Protein AF-A0A7V5T5G4-F1 (afdb_monomer_lite)

Structure (mmCIF, N/CA/C/O backbone):
data_AF-A0A7V5T5G4-F1
#
_entry.id   AF-A0A7V5T5G4-F1
#
loop_
_atom_site.group_PDB
_atom_site.id
_atom_site.type_symbol
_atom_site.label_atom_id
_atom_site.label_alt_id
_atom_site.label_comp_id
_atom_site.label_asym_id
_atom_site.label_entity_id
_atom_site.label_seq_id
_atom_site.pdbx_PDB_ins_code
_atom_site.Cartn_x
_atom_site.Cartn_y
_atom_site.Cartn_z
_atom_site.occupancy
_atom_site.B_iso_or_equiv
_atom_site.auth_seq_id
_atom_site.auth_comp_id
_atom_site.auth_asym_id
_atom_site.auth_atom_id
_atom_site.pdbx_PDB_model_num
ATOM 1 N N . MET A 1 1 ? 2.172 8.707 -33.966 1.00 42.59 1 MET A N 1
ATOM 2 C CA . MET A 1 1 ? 1.427 7.794 -33.068 1.00 42.59 1 MET A CA 1
ATOM 3 C C . MET A 1 1 ? 1.643 6.374 -33.568 1.00 42.59 1 MET A C 1
ATOM 5 O O . MET A 1 1 ? 1.070 6.015 -34.587 1.00 42.59 1 MET A O 1
ATOM 9 N N . LEU A 1 2 ? 2.514 5.589 -32.928 1.00 42.22 2 LEU A N 1
ATOM 10 C CA . LEU A 1 2 ? 2.689 4.173 -33.277 1.00 42.22 2 LEU A CA 1
ATOM 11 C C . LEU A 1 2 ? 1.489 3.383 -32.749 1.00 42.22 2 LEU A C 1
ATOM 13 O O . LEU A 1 2 ? 1.447 3.006 -31.582 1.00 42.22 2 LEU A O 1
ATOM 17 N N . ALA A 1 3 ? 0.500 3.205 -33.622 1.00 46.62 3 ALA A N 1
ATOM 18 C CA . ALA A 1 3 ? -0.746 2.491 -33.367 1.00 46.62 3 ALA A CA 1
ATOM 19 C C . ALA A 1 3 ? -0.661 0.976 -33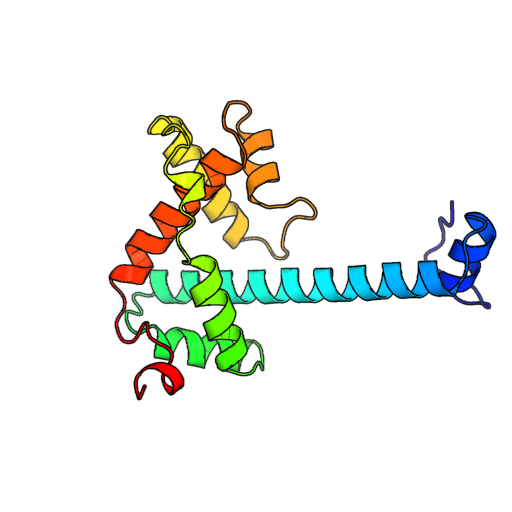.653 1.00 46.62 3 ALA A C 1
ATOM 21 O O . ALA A 1 3 ? -1.670 0.289 -33.546 1.00 46.62 3 ALA A O 1
ATOM 22 N N . SER A 1 4 ? 0.511 0.422 -33.991 1.00 52.31 4 SER A N 1
ATOM 23 C CA . SER A 1 4 ? 0.680 -1.027 -34.143 1.00 52.31 4 SER A CA 1
ATOM 24 C C . SER A 1 4 ? 1.477 -1.604 -32.972 1.00 52.31 4 SER A C 1
ATOM 26 O O . SER A 1 4 ? 2.539 -1.108 -32.596 1.00 52.31 4 SER A O 1
ATOM 28 N N . GLY A 1 5 ? 0.963 -2.681 -32.374 1.00 57.12 5 GLY A N 1
ATOM 29 C CA . GLY A 1 5 ? 1.654 -3.444 -31.327 1.00 57.12 5 GLY A CA 1
ATOM 30 C C . GLY A 1 5 ? 2.942 -4.130 -31.807 1.00 57.12 5 GLY A C 1
ATOM 31 O O . GLY A 1 5 ? 3.664 -4.716 -30.993 1.00 57.12 5 GLY A O 1
ATOM 32 N N . GLU A 1 6 ? 3.263 -4.035 -33.100 1.00 63.03 6 GLU A N 1
ATOM 33 C CA . GLU A 1 6 ? 4.483 -4.568 -33.691 1.00 63.03 6 GLU A CA 1
ATOM 34 C C . GLU A 1 6 ? 5.735 -3.905 -33.121 1.00 63.03 6 GLU A C 1
ATOM 36 O O . GLU A 1 6 ? 5.794 -2.720 -32.781 1.00 63.03 6 GLU A O 1
ATOM 41 N N . ARG A 1 7 ? 6.777 -4.716 -32.960 1.00 69.06 7 ARG A N 1
ATOM 42 C CA . ARG A 1 7 ? 8.072 -4.238 -32.495 1.00 69.06 7 ARG A CA 1
ATOM 43 C C . ARG A 1 7 ? 8.819 -3.656 -33.701 1.00 69.06 7 ARG A C 1
ATOM 45 O O . ARG A 1 7 ? 9.120 -4.420 -34.611 1.00 69.06 7 ARG A O 1
ATOM 52 N N . PRO A 1 8 ? 9.175 -2.355 -33.705 1.00 81.75 8 PRO A N 1
ATOM 53 C CA . PRO A 1 8 ? 9.931 -1.773 -34.807 1.00 81.75 8 PRO A CA 1
ATOM 54 C C . PRO A 1 8 ? 11.274 -2.495 -34.984 1.00 81.75 8 PRO A C 1
ATOM 56 O O . PRO A 1 8 ? 11.889 -2.838 -33.963 1.00 81.75 8 PRO A O 1
ATOM 59 N N . PRO A 1 9 ? 11.769 -2.666 -36.223 1.00 80.62 9 PRO A N 1
ATOM 60 C CA . PRO A 1 9 ? 13.007 -3.399 -36.511 1.00 80.62 9 PRO A CA 1
ATOM 61 C C . PRO A 1 9 ? 14.233 -2.788 -35.814 1.00 80.62 9 PRO A C 1
ATOM 63 O O . PRO A 1 9 ? 15.122 -3.493 -35.348 1.00 80.62 9 PRO A O 1
ATOM 66 N N . GLU A 1 10 ? 14.245 -1.468 -35.642 1.00 82.06 10 GLU A N 1
ATOM 67 C CA . GLU A 1 10 ? 15.292 -0.731 -34.923 1.00 82.06 10 GLU A CA 1
ATOM 68 C C . GLU A 1 10 ? 15.090 -0.678 -33.391 1.00 82.06 10 GLU A C 1
ATOM 70 O O . GLU A 1 10 ? 15.985 -0.267 -32.648 1.00 82.06 10 GLU A O 1
ATOM 75 N N . GLY A 1 11 ? 13.938 -1.141 -32.895 1.00 85.12 11 GLY A N 1
ATOM 76 C CA . GLY A 1 11 ? 13.566 -1.188 -31.482 1.00 85.12 11 GLY A CA 1
ATOM 77 C C . GLY A 1 11 ? 12.830 0.063 -30.981 1.00 85.12 11 GLY A C 1
ATOM 78 O O . GLY A 1 11 ? 13.227 1.196 -31.241 1.00 85.12 11 GLY A O 1
ATOM 79 N N . ARG A 1 12 ? 11.778 -0.145 -30.169 1.00 87.56 12 ARG A N 1
ATOM 80 C CA . ARG A 1 12 ? 10.854 0.906 -29.675 1.00 87.56 12 ARG A CA 1
ATOM 81 C C . ARG A 1 12 ? 11.559 2.141 -29.090 1.00 87.56 12 ARG A C 1
ATOM 83 O O . ARG A 1 12 ? 11.161 3.261 -29.370 1.00 87.56 12 ARG A O 1
ATOM 90 N N . ARG A 1 13 ? 12.639 1.957 -28.320 1.00 90.06 13 ARG A N 1
ATOM 91 C CA . ARG A 1 13 ? 13.391 3.071 -27.704 1.00 90.06 13 ARG A CA 1
ATOM 92 C C . ARG A 1 13 ? 14.127 3.941 -28.729 1.00 90.06 13 ARG A C 1
ATOM 94 O O . ARG A 1 13 ? 14.190 5.150 -28.537 1.00 90.06 13 ARG A O 1
ATOM 101 N N . LYS A 1 14 ? 14.669 3.346 -29.802 1.00 91.12 14 LYS A N 1
ATOM 102 C CA . LYS A 1 14 ? 15.326 4.105 -30.880 1.00 91.12 14 LYS A CA 1
ATOM 103 C C . LYS A 1 14 ? 14.306 4.925 -31.663 1.00 91.12 14 LYS A C 1
ATOM 105 O O . LYS A 1 14 ? 14.574 6.082 -31.966 1.00 91.12 14 LYS A O 1
ATOM 110 N N . VAL A 1 15 ? 13.121 4.357 -31.899 1.00 91.38 15 VAL A N 1
ATOM 111 C CA . VAL A 1 15 ? 12.023 5.078 -32.553 1.00 91.38 15 VAL A CA 1
ATOM 112 C C . VAL A 1 15 ? 11.557 6.265 -31.713 1.00 91.38 15 VAL A C 1
ATOM 114 O O . VAL A 1 15 ? 11.514 7.374 -32.229 1.00 91.38 15 VAL A O 1
ATOM 117 N N . ILE A 1 16 ? 11.319 6.071 -30.410 1.00 89.31 16 ILE A N 1
ATOM 118 C CA . ILE A 1 16 ? 10.939 7.160 -29.490 1.00 89.31 16 ILE A CA 1
ATOM 119 C C . ILE A 1 16 ? 11.998 8.273 -29.477 1.00 89.31 16 ILE A C 1
ATOM 121 O O . ILE A 1 16 ? 11.654 9.447 -29.566 1.00 89.31 16 ILE A O 1
ATOM 125 N N . ALA A 1 17 ? 13.286 7.918 -29.395 1.00 92.19 17 ALA A N 1
ATOM 126 C CA . ALA A 1 17 ? 14.379 8.891 -29.416 1.00 92.19 17 ALA A CA 1
ATOM 127 C C . ALA A 1 17 ? 14.388 9.723 -30.708 1.00 92.19 17 ALA A C 1
ATOM 129 O O . ALA A 1 17 ? 14.520 10.945 -30.653 1.00 92.19 17 ALA A O 1
ATOM 130 N N . ARG A 1 18 ? 14.184 9.074 -31.863 1.00 93.19 18 ARG A N 1
ATOM 131 C CA . ARG A 1 18 ? 14.093 9.746 -33.164 1.00 93.19 18 ARG A CA 1
ATOM 132 C C . ARG A 1 18 ? 12.864 10.651 -33.263 1.00 93.19 18 ARG A C 1
ATOM 134 O O . ARG A 1 18 ? 13.003 11.803 -33.660 1.00 93.19 18 ARG A O 1
ATOM 141 N N . GLU A 1 19 ? 11.683 10.146 -32.910 1.00 93.00 19 GLU A N 1
ATOM 142 C CA . GLU A 1 19 ? 10.417 10.886 -33.021 1.00 93.00 19 GLU A CA 1
ATOM 143 C C . GLU A 1 19 ? 10.378 12.110 -32.101 1.00 93.00 19 GLU A C 1
ATOM 145 O O . GLU A 1 19 ? 9.940 13.178 -32.519 1.00 93.00 19 GLU A O 1
ATOM 150 N N . LEU A 1 20 ? 10.888 11.979 -30.873 1.00 91.94 20 LEU A N 1
ATOM 151 C CA . LEU A 1 20 ? 10.924 13.071 -29.896 1.00 91.94 20 LEU A CA 1
ATOM 152 C C . LEU A 1 20 ? 12.171 13.959 -30.017 1.00 91.94 20 LEU A C 1
ATOM 154 O O . LEU A 1 20 ? 12.292 14.928 -29.274 1.00 91.94 20 LEU A O 1
ATOM 158 N N . ARG A 1 21 ? 13.102 13.636 -30.928 1.00 93.81 21 ARG A N 1
ATOM 159 C CA . ARG A 1 21 ? 14.413 14.301 -31.069 1.00 93.81 21 ARG A CA 1
ATOM 160 C C . ARG A 1 21 ? 15.187 14.375 -29.744 1.00 93.81 21 ARG A C 1
ATOM 162 O O . ARG A 1 21 ? 15.831 15.375 -29.439 1.00 93.81 21 ARG A O 1
ATOM 169 N N . LEU A 1 22 ? 15.122 13.302 -28.956 1.00 93.50 22 LEU A N 1
ATOM 170 C CA . LEU A 1 22 ? 15.797 13.182 -27.663 1.00 93.50 22 LEU A CA 1
ATOM 171 C C . LEU A 1 22 ? 17.006 12.241 -27.762 1.00 93.50 22 LEU A C 1
ATOM 173 O O . LEU A 1 22 ? 16.973 11.278 -28.534 1.00 93.50 22 LEU A O 1
ATOM 177 N N . PRO A 1 23 ? 18.056 12.436 -26.942 1.00 95.19 23 PRO A N 1
ATOM 178 C CA . PRO A 1 23 ? 19.153 11.480 -26.857 1.00 95.19 23 PRO A CA 1
ATOM 179 C C . PRO A 1 23 ? 18.656 10.081 -26.471 1.00 95.19 23 PRO A C 1
ATOM 181 O O . PRO A 1 23 ? 17.900 9.914 -25.512 1.00 95.19 23 PRO A O 1
ATOM 184 N N . TYR A 1 24 ? 19.134 9.044 -27.166 1.00 92.81 24 TYR A N 1
ATOM 185 C CA . TYR A 1 24 ? 18.754 7.655 -26.872 1.00 92.81 24 TYR A CA 1
ATOM 186 C C . TYR A 1 24 ? 19.035 7.256 -25.415 1.00 92.81 24 TYR A C 1
ATOM 188 O O . TYR A 1 24 ? 18.247 6.524 -24.817 1.00 92.81 24 TYR A O 1
ATOM 196 N N . ALA A 1 25 ? 20.138 7.744 -24.836 1.00 91.69 25 ALA A N 1
ATOM 197 C CA . ALA A 1 25 ? 20.491 7.489 -23.441 1.00 91.69 25 ALA A CA 1
ATOM 198 C C . ALA A 1 25 ? 19.385 7.959 -22.481 1.00 91.69 25 ALA A C 1
ATOM 200 O O . ALA A 1 25 ? 18.945 7.173 -21.644 1.00 91.69 25 ALA A O 1
ATOM 201 N N . LEU A 1 26 ? 18.862 9.173 -22.694 1.00 91.81 26 LEU A N 1
ATOM 202 C CA . LEU A 1 26 ? 17.775 9.759 -21.908 1.00 91.81 26 LEU A CA 1
ATOM 203 C C . LEU A 1 26 ? 16.496 8.914 -22.008 1.00 91.81 26 LEU A C 1
ATOM 205 O O . LEU A 1 26 ? 15.888 8.568 -20.998 1.00 91.81 26 LEU A O 1
ATOM 209 N N . VAL A 1 27 ? 16.116 8.512 -23.225 1.00 90.75 27 VAL A N 1
ATOM 210 C CA . VAL A 1 27 ? 14.939 7.654 -23.447 1.00 90.75 27 VAL A CA 1
ATOM 211 C C . VAL A 1 27 ? 15.123 6.281 -22.797 1.00 90.75 27 VAL A C 1
ATOM 213 O O . VAL A 1 27 ? 14.206 5.746 -22.176 1.00 90.75 27 VAL A O 1
ATOM 216 N N . SER A 1 28 ? 16.311 5.690 -22.922 1.00 90.56 28 SER A N 1
ATOM 217 C CA . SER A 1 28 ? 16.628 4.388 -22.334 1.00 90.56 28 SER A CA 1
ATOM 218 C C . SER A 1 28 ? 16.551 4.422 -20.811 1.00 90.56 28 SER A C 1
ATOM 220 O O . SER A 1 28 ? 15.958 3.524 -20.213 1.00 90.56 28 SER A O 1
ATOM 222 N N . GLU A 1 29 ? 17.105 5.460 -20.190 1.00 90.50 29 GLU A N 1
ATOM 223 C CA . GLU A 1 29 ? 17.052 5.670 -18.747 1.00 90.50 29 GLU A CA 1
ATOM 224 C C . GLU A 1 29 ? 15.620 5.909 -18.259 1.00 90.50 29 GLU A C 1
ATOM 226 O O . GLU A 1 29 ? 15.165 5.211 -17.353 1.00 90.50 29 GLU A O 1
ATOM 231 N N . ALA A 1 30 ? 14.869 6.802 -18.911 1.00 87.88 30 ALA A N 1
ATOM 232 C CA . ALA A 1 30 ? 13.476 7.075 -18.565 1.00 87.88 30 ALA A CA 1
ATOM 233 C C . ALA A 1 30 ? 12.615 5.801 -18.612 1.00 87.88 30 ALA A C 1
ATOM 235 O O . ALA A 1 30 ? 11.886 5.501 -17.665 1.00 87.88 30 ALA A O 1
ATOM 236 N N . VAL A 1 31 ? 12.755 4.994 -19.672 1.00 86.00 31 VAL A N 1
ATOM 237 C CA . VAL A 1 31 ? 12.022 3.727 -19.812 1.00 86.00 31 VAL A CA 1
ATOM 238 C C . VAL A 1 31 ? 12.456 2.702 -18.761 1.00 86.00 31 VAL A C 1
ATOM 240 O O . VAL A 1 31 ? 11.605 2.019 -18.195 1.00 86.00 31 VAL A O 1
ATOM 243 N N . LYS A 1 32 ? 13.760 2.571 -18.477 1.00 84.94 32 LYS A N 1
ATOM 244 C CA . LYS A 1 32 ? 14.253 1.668 -17.420 1.00 84.94 32 LYS A CA 1
ATOM 245 C C . LYS A 1 32 ? 13.692 2.060 -16.053 1.00 84.94 32 LYS A C 1
ATOM 247 O O . LYS A 1 32 ? 13.189 1.195 -15.341 1.00 84.94 32 LYS A O 1
ATOM 252 N N . ASN A 1 33 ? 13.731 3.348 -15.722 1.00 85.00 33 ASN A N 1
ATOM 253 C CA . ASN A 1 33 ? 13.230 3.876 -14.458 1.00 85.00 33 ASN A CA 1
ATOM 254 C C . ASN A 1 33 ? 11.719 3.676 -14.321 1.00 85.00 33 ASN A C 1
ATOM 256 O O . ASN A 1 33 ? 11.256 3.262 -13.260 1.00 85.00 33 ASN A O 1
ATOM 260 N N . TYR A 1 34 ? 10.961 3.901 -15.396 1.00 83.88 34 TYR A N 1
ATOM 261 C CA . TYR A 1 34 ? 9.527 3.625 -15.426 1.00 83.88 34 TYR A CA 1
ATOM 262 C C . TYR A 1 34 ? 9.234 2.144 -15.162 1.00 83.88 34 TYR A C 1
ATOM 264 O O . TYR A 1 34 ? 8.556 1.824 -14.193 1.00 83.88 34 TYR A O 1
ATOM 272 N N . LEU A 1 35 ? 9.821 1.228 -15.942 1.00 83.19 35 LEU A N 1
ATOM 273 C CA . LEU A 1 35 ? 9.594 -0.215 -15.780 1.00 83.19 35 LEU A CA 1
ATOM 274 C C . LEU A 1 35 ? 10.010 -0.725 -14.394 1.00 83.19 35 LEU A C 1
ATOM 276 O O . LEU A 1 35 ? 9.349 -1.591 -13.821 1.00 83.19 35 LEU A O 1
ATOM 280 N N . HIS A 1 36 ? 11.096 -0.183 -13.839 1.00 85.44 36 HIS A N 1
ATOM 281 C CA . HIS A 1 36 ? 11.521 -0.505 -12.483 1.00 85.44 36 HIS A CA 1
ATOM 282 C C . HIS A 1 36 ? 10.485 -0.056 -11.442 1.00 85.44 36 HIS A C 1
ATOM 284 O O . HIS A 1 36 ? 10.109 -0.847 -10.576 1.00 85.44 36 HIS A O 1
ATOM 290 N N . ARG A 1 37 ? 9.984 1.183 -11.549 1.00 85.88 37 ARG A N 1
ATOM 291 C CA . ARG A 1 37 ? 8.935 1.712 -10.665 1.00 85.88 37 ARG A CA 1
ATOM 292 C C . ARG A 1 37 ? 7.639 0.922 -10.797 1.00 85.88 37 ARG A C 1
ATOM 294 O O . ARG A 1 37 ? 7.077 0.554 -9.774 1.00 85.88 37 ARG A O 1
ATOM 301 N N . GLU A 1 38 ? 7.212 0.596 -12.015 1.00 86.31 38 GLU A N 1
ATOM 302 C CA . GLU A 1 38 ? 6.037 -0.248 -12.266 1.00 86.31 38 GLU A CA 1
ATOM 303 C C . GLU A 1 38 ? 6.147 -1.597 -11.562 1.00 86.31 38 GLU A C 1
ATOM 305 O O . GLU A 1 38 ? 5.239 -2.001 -10.833 1.00 86.31 38 GLU A O 1
ATOM 310 N N . ARG A 1 39 ? 7.300 -2.264 -11.705 1.00 88.12 39 ARG A N 1
ATOM 311 C CA . ARG A 1 39 ? 7.553 -3.537 -11.029 1.00 88.12 39 ARG A CA 1
ATOM 312 C C . ARG A 1 39 ? 7.447 -3.390 -9.513 1.00 88.12 39 ARG A C 1
ATOM 314 O O . ARG A 1 39 ? 6.778 -4.195 -8.878 1.00 88.12 39 ARG A O 1
ATOM 321 N N . LEU A 1 40 ? 8.073 -2.360 -8.938 1.00 90.12 40 LEU A N 1
ATOM 322 C CA . LEU A 1 40 ? 8.010 -2.107 -7.497 1.00 90.12 40 LEU A CA 1
ATOM 323 C C . LEU A 1 40 ? 6.587 -1.805 -7.020 1.00 90.12 40 LEU A C 1
ATOM 325 O O . LEU A 1 40 ? 6.192 -2.331 -5.984 1.00 90.12 40 LEU A O 1
ATOM 329 N N . ARG A 1 41 ? 5.808 -1.007 -7.764 1.00 91.44 41 ARG A N 1
ATOM 330 C CA . ARG A 1 41 ? 4.401 -0.726 -7.435 1.00 91.44 41 ARG A CA 1
ATOM 331 C C . ARG A 1 41 ? 3.583 -2.008 -7.395 1.00 91.44 41 ARG A C 1
ATOM 333 O O . ARG A 1 41 ? 2.861 -2.224 -6.428 1.00 91.44 41 ARG A O 1
ATOM 340 N N . ARG A 1 42 ? 3.734 -2.870 -8.405 1.00 93.62 42 ARG A N 1
ATOM 341 C CA . ARG A 1 42 ? 3.027 -4.152 -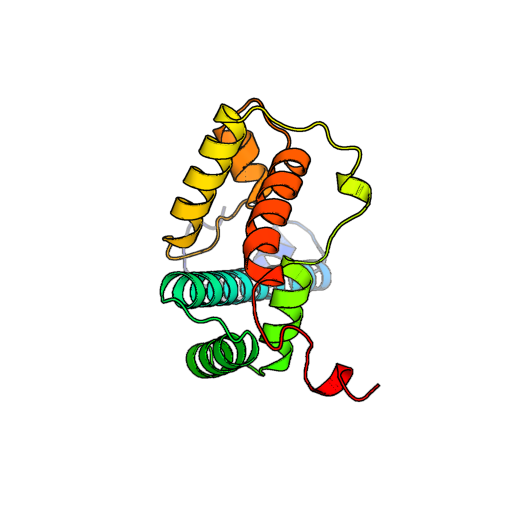8.458 1.00 93.62 42 ARG A CA 1
ATOM 342 C C . ARG A 1 42 ? 3.426 -5.061 -7.304 1.00 93.62 42 ARG A C 1
ATOM 344 O O . ARG A 1 42 ? 2.560 -5.566 -6.610 1.00 93.62 42 ARG A O 1
ATOM 351 N N . THR A 1 43 ? 4.723 -5.213 -7.048 1.00 95.12 43 THR A N 1
ATOM 352 C CA . THR A 1 43 ? 5.206 -6.006 -5.912 1.00 95.12 43 THR A CA 1
ATOM 353 C C . THR A 1 43 ? 4.659 -5.484 -4.583 1.00 95.12 43 THR A C 1
ATOM 355 O O . THR A 1 43 ? 4.174 -6.267 -3.779 1.00 95.12 43 THR A O 1
ATOM 358 N N . ASN A 1 44 ? 4.694 -4.171 -4.354 1.00 96.12 44 ASN A N 1
ATOM 359 C CA . ASN A 1 44 ? 4.175 -3.561 -3.130 1.00 96.12 44 ASN A CA 1
ATOM 360 C C . ASN A 1 44 ? 2.672 -3.784 -2.950 1.00 96.12 44 ASN A C 1
ATOM 362 O O . ASN A 1 44 ? 2.224 -4.035 -1.834 1.00 96.12 44 ASN A O 1
ATOM 366 N N . PHE A 1 45 ? 1.916 -3.708 -4.044 1.00 96.88 45 PHE A N 1
ATOM 367 C CA . PHE A 1 45 ? 0.487 -3.985 -4.044 1.00 96.88 45 PHE A CA 1
ATOM 368 C C . PHE A 1 45 ? 0.187 -5.428 -3.633 1.00 96.88 45 PHE A C 1
ATOM 370 O O . PHE A 1 45 ? -0.632 -5.645 -2.746 1.00 96.88 45 PHE A O 1
ATOM 377 N N . GLU A 1 46 ? 0.895 -6.407 -4.201 1.00 97.56 46 GLU A N 1
ATOM 378 C CA . GLU A 1 46 ? 0.696 -7.811 -3.823 1.00 97.56 46 GLU A CA 1
ATOM 379 C C . GLU A 1 46 ? 1.081 -8.078 -2.361 1.00 97.56 46 GLU A C 1
ATOM 381 O O . GLU A 1 46 ? 0.361 -8.782 -1.657 1.00 97.56 46 GLU A O 1
ATOM 386 N N . ILE A 1 47 ? 2.164 -7.467 -1.862 1.00 97.88 47 ILE A N 1
ATOM 387 C CA . ILE A 1 47 ? 2.530 -7.577 -0.440 1.00 97.88 47 ILE A CA 1
ATOM 388 C C . ILE A 1 47 ? 1.410 -7.023 0.450 1.00 97.88 47 ILE A C 1
ATOM 390 O O . ILE A 1 47 ? 1.041 -7.653 1.437 1.00 97.88 47 ILE A O 1
ATOM 394 N N . GLU A 1 48 ? 0.866 -5.853 0.106 1.00 97.38 48 GLU A N 1
ATOM 395 C CA . GLU A 1 48 ? -0.218 -5.213 0.858 1.00 97.38 48 GLU A CA 1
ATOM 396 C C . GLU A 1 48 ? -1.493 -6.075 0.855 1.00 97.38 48 GLU A C 1
ATOM 398 O O . GLU A 1 48 ? -2.146 -6.206 1.889 1.00 97.38 48 GLU A O 1
ATOM 403 N N . LYS A 1 49 ? -1.816 -6.730 -0.268 1.00 97.62 49 LYS A N 1
ATOM 404 C CA . LYS A 1 49 ? -2.947 -7.666 -0.358 1.00 97.62 49 LYS A CA 1
ATOM 405 C C . LYS A 1 49 ? -2.766 -8.893 0.524 1.00 97.62 49 LYS A C 1
ATOM 407 O O . LYS A 1 49 ? -3.698 -9.257 1.235 1.00 97.62 49 LYS A O 1
ATOM 412 N N . ILE A 1 50 ? -1.588 -9.518 0.490 1.00 97.75 50 ILE A N 1
ATOM 413 C CA . ILE A 1 50 ? -1.297 -10.677 1.342 1.00 97.75 50 ILE A CA 1
ATOM 414 C C . ILE A 1 50 ? -1.373 -10.263 2.809 1.00 97.75 50 ILE A C 1
ATOM 416 O O . ILE A 1 50 ? -2.066 -10.920 3.575 1.00 97.75 50 ILE A O 1
ATOM 420 N N . TYR A 1 51 ? -0.756 -9.136 3.180 1.00 97.69 51 TYR A N 1
ATOM 421 C CA . TYR A 1 51 ? -0.848 -8.589 4.533 1.00 97.69 51 TYR A CA 1
ATOM 422 C C . TYR A 1 51 ? -2.302 -8.503 5.007 1.00 97.69 51 TYR A C 1
ATOM 424 O O . TYR A 1 51 ? -2.652 -9.114 6.012 1.00 97.69 51 TYR A O 1
ATOM 432 N N . TRP A 1 52 ? -3.177 -7.839 4.248 1.00 97.25 52 TRP A N 1
ATOM 433 C CA . TRP A 1 52 ? -4.581 -7.715 4.639 1.00 97.25 52 TRP A CA 1
ATOM 434 C C . TRP A 1 52 ? -5.334 -9.040 4.655 1.00 97.25 52 TRP A C 1
ATOM 436 O O . TRP A 1 52 ? -6.156 -9.253 5.541 1.00 97.25 52 TRP A O 1
ATOM 446 N N . ARG A 1 53 ? -5.050 -9.944 3.715 1.00 96.81 53 ARG A N 1
ATOM 447 C CA . ARG A 1 53 ? -5.653 -11.280 3.697 1.00 96.81 53 ARG A CA 1
ATOM 448 C C . ARG A 1 53 ? -5.321 -12.057 4.970 1.00 96.81 53 ARG A C 1
ATOM 450 O O . ARG A 1 53 ? -6.218 -12.652 5.554 1.00 96.81 53 ARG A O 1
ATOM 457 N N . GLU A 1 54 ? -4.066 -12.026 5.415 1.00 97.50 54 GLU A N 1
ATOM 458 C CA . GLU A 1 54 ? -3.646 -12.715 6.638 1.00 97.50 54 GLU A CA 1
ATOM 459 C C . GLU A 1 54 ? -4.236 -12.060 7.898 1.00 97.50 54 GLU A C 1
ATOM 461 O O . GLU A 1 54 ? -4.726 -12.768 8.777 1.00 97.50 54 GLU A O 1
ATOM 466 N N . ILE A 1 55 ? -4.269 -10.723 7.963 1.00 96.31 55 ILE A N 1
ATOM 467 C CA . ILE A 1 55 ? -4.891 -9.983 9.076 1.00 96.31 55 ILE A CA 1
ATOM 468 C C . ILE A 1 55 ? -6.375 -10.335 9.207 1.00 96.31 55 ILE A C 1
ATOM 470 O O . ILE A 1 55 ? -6.850 -10.646 10.297 1.00 96.31 55 ILE A O 1
ATOM 474 N N . LEU A 1 56 ? -7.110 -10.339 8.093 1.00 94.88 56 LEU A N 1
ATOM 475 C CA . LEU A 1 56 ? -8.531 -10.696 8.074 1.00 94.88 56 LEU A CA 1
ATOM 476 C C . LEU A 1 56 ? -8.773 -12.182 8.376 1.00 94.88 56 LEU A C 1
ATOM 478 O O . LEU A 1 56 ? -9.847 -12.536 8.854 1.00 94.88 56 LEU A O 1
ATOM 482 N N . ALA A 1 57 ? -7.779 -13.041 8.140 1.00 96.19 57 ALA A N 1
ATOM 483 C CA . ALA A 1 57 ? -7.798 -14.443 8.548 1.00 96.19 5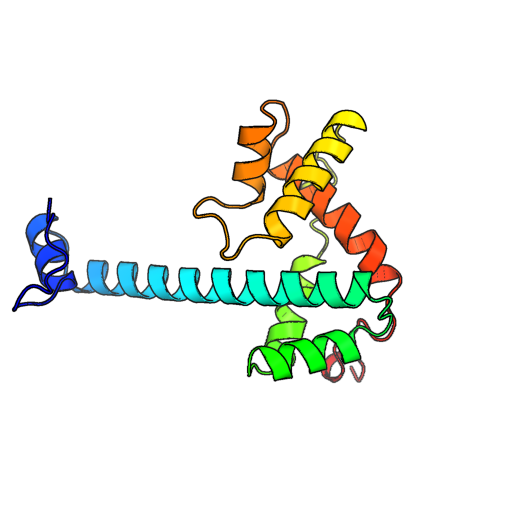7 ALA A CA 1
ATOM 484 C C . ALA A 1 57 ? -7.452 -14.651 10.038 1.00 96.19 57 ALA A C 1
ATOM 486 O O . ALA A 1 57 ? -7.400 -15.792 10.496 1.00 96.19 57 ALA A O 1
ATOM 487 N N . GLY A 1 58 ? -7.219 -13.574 10.797 1.00 96.00 58 GLY A N 1
ATOM 488 C CA . GLY A 1 58 ? -6.921 -13.626 12.228 1.00 96.00 58 GLY A CA 1
ATOM 489 C C . GLY A 1 58 ? -5.462 -13.935 12.557 1.00 96.00 58 GLY A C 1
ATOM 490 O O . GLY A 1 58 ? -5.167 -14.300 13.693 1.00 96.00 58 GLY A O 1
ATOM 491 N N . GLN A 1 59 ? -4.545 -13.813 11.592 1.00 96.81 59 GLN A N 1
ATOM 492 C CA . GLN A 1 59 ? -3.118 -13.916 11.882 1.00 96.81 59 GLN A CA 1
ATOM 493 C C . GLN A 1 59 ? -2.671 -12.722 12.734 1.00 96.81 59 GLN A C 1
ATOM 495 O O . GLN A 1 59 ? -2.846 -11.573 12.330 1.00 96.81 59 GLN A O 1
ATOM 500 N N . ASP A 1 60 ? -2.056 -13.002 13.883 1.00 96.50 60 ASP A N 1
ATOM 501 C CA . ASP A 1 60 ? -1.599 -11.994 14.841 1.00 96.50 60 ASP A CA 1
ATOM 502 C C . ASP A 1 60 ? -0.066 -11.879 14.926 1.00 96.50 60 ASP A C 1
ATOM 504 O O . ASP A 1 60 ? 0.439 -10.969 15.581 1.00 96.50 60 ASP A O 1
ATOM 508 N N . ASP A 1 61 ? 0.690 -12.749 14.247 1.00 96.75 61 ASP A N 1
ATOM 509 C CA . ASP A 1 61 ? 2.152 -12.706 14.181 1.00 96.75 61 ASP A CA 1
ATOM 510 C C . ASP A 1 61 ? 2.644 -12.095 12.858 1.00 96.75 61 ASP A C 1
ATOM 512 O O . ASP A 1 61 ? 2.532 -12.692 11.780 1.00 96.75 61 ASP A O 1
ATOM 516 N N . ALA A 1 62 ? 3.259 -10.910 12.936 1.00 95.88 62 ALA A N 1
ATOM 517 C CA . ALA A 1 62 ? 3.802 -10.212 11.775 1.00 95.88 62 ALA A CA 1
ATOM 518 C C . ALA A 1 62 ? 4.900 -11.015 11.056 1.00 95.88 62 ALA A C 1
ATOM 520 O O . ALA A 1 62 ? 4.998 -10.956 9.827 1.00 95.88 62 ALA A O 1
ATOM 521 N N . ARG A 1 63 ? 5.696 -11.811 11.781 1.00 96.25 63 ARG A N 1
ATOM 522 C CA . ARG A 1 63 ? 6.723 -12.666 11.176 1.00 96.25 63 ARG A CA 1
ATOM 523 C C . ARG A 1 63 ? 6.093 -13.759 10.320 1.00 96.25 63 ARG A C 1
ATOM 525 O O . ARG A 1 63 ? 6.564 -13.994 9.208 1.00 96.25 63 ARG A O 1
ATOM 532 N N . ALA A 1 64 ? 5.012 -14.378 10.791 1.00 97.00 64 ALA A N 1
ATOM 533 C CA . ALA A 1 64 ? 4.297 -15.394 10.022 1.00 97.00 64 ALA A CA 1
ATOM 534 C C . ALA A 1 64 ? 3.699 -14.808 8.732 1.00 97.00 64 ALA A C 1
ATOM 536 O O . ALA A 1 64 ? 3.789 -15.432 7.674 1.00 97.00 64 ALA A O 1
ATOM 537 N N . ILE A 1 65 ? 3.148 -13.588 8.792 1.00 97.69 65 ILE A N 1
ATOM 538 C CA . ILE A 1 65 ? 2.658 -12.871 7.602 1.00 97.69 65 ILE A CA 1
ATOM 539 C C . ILE A 1 65 ? 3.796 -12.653 6.599 1.00 97.69 65 ILE A C 1
ATOM 541 O O . ILE A 1 65 ? 3.642 -12.928 5.408 1.00 97.69 65 ILE A O 1
ATOM 545 N N . VAL A 1 66 ? 4.953 -12.186 7.077 1.00 97.44 66 VAL A N 1
ATOM 546 C CA . VAL A 1 66 ? 6.134 -11.940 6.240 1.00 97.44 66 VAL A CA 1
ATOM 547 C C . VAL A 1 66 ? 6.610 -13.222 5.568 1.00 97.44 66 VAL A C 1
ATOM 549 O O . VAL A 1 66 ? 6.854 -13.214 4.363 1.00 97.44 66 VAL A O 1
ATOM 552 N N . GLU A 1 67 ? 6.753 -14.313 6.321 1.00 97.00 67 GLU A N 1
ATOM 553 C CA . GLU A 1 67 ? 7.235 -15.596 5.800 1.00 97.00 67 GLU A CA 1
ATOM 554 C C . GLU A 1 67 ? 6.282 -16.155 4.731 1.00 97.00 67 GLU A C 1
ATOM 556 O O . GLU A 1 67 ? 6.736 -16.587 3.668 1.00 97.00 67 GLU A O 1
ATOM 561 N N . ARG A 1 68 ? 4.961 -16.053 4.946 1.00 97.06 68 ARG A N 1
ATOM 562 C CA . ARG A 1 68 ? 3.947 -16.432 3.945 1.00 97.06 68 ARG A CA 1
ATOM 563 C C . ARG A 1 68 ? 4.041 -15.580 2.682 1.00 97.06 68 ARG A C 1
ATOM 565 O O . ARG A 1 68 ? 4.110 -16.126 1.582 1.00 97.06 68 ARG A O 1
ATOM 572 N N . ALA A 1 69 ? 4.103 -14.256 2.825 1.00 97.62 69 ALA A N 1
ATOM 573 C CA . ALA A 1 69 ? 4.213 -13.344 1.688 1.00 97.62 69 ALA A CA 1
ATOM 574 C C . ALA A 1 69 ? 5.515 -13.550 0.897 1.00 97.62 69 ALA A C 1
ATOM 576 O O . ALA A 1 69 ? 5.509 -13.519 -0.334 1.00 97.62 69 ALA A O 1
ATOM 577 N N . ALA A 1 70 ? 6.629 -13.792 1.590 1.00 97.69 70 ALA A N 1
ATOM 578 C CA . ALA A 1 70 ? 7.917 -14.097 0.978 1.00 97.69 70 ALA A CA 1
ATOM 579 C C . ALA A 1 70 ? 7.857 -15.392 0.155 1.00 97.69 70 ALA A C 1
ATOM 581 O O . ALA A 1 70 ? 8.313 -15.410 -0.990 1.00 97.69 70 ALA A O 1
ATOM 582 N N . ALA A 1 71 ? 7.249 -16.450 0.702 1.00 97.75 71 ALA A N 1
ATOM 583 C CA . ALA A 1 71 ? 7.081 -17.726 0.013 1.00 97.75 71 ALA A CA 1
ATOM 584 C C . ALA A 1 71 ? 6.168 -17.608 -1.221 1.00 97.75 71 ALA A C 1
ATOM 586 O O . ALA A 1 71 ? 6.537 -18.067 -2.304 1.00 97.75 71 ALA A O 1
ATOM 587 N N . GLU A 1 72 ? 5.013 -16.950 -1.086 1.00 97.75 72 GLU A N 1
ATOM 588 C CA . GLU A 1 72 ? 4.032 -16.783 -2.168 1.00 97.75 72 GLU A CA 1
ATOM 589 C C . GLU A 1 72 ? 4.591 -15.953 -3.328 1.00 97.75 72 GLU A C 1
ATOM 591 O O . GLU A 1 72 ? 4.478 -16.340 -4.492 1.00 97.75 72 GLU A O 1
ATOM 596 N N . LEU A 1 73 ? 5.263 -14.841 -3.018 1.00 96.62 73 LEU A N 1
ATOM 597 C CA . LEU A 1 73 ? 5.818 -13.939 -4.028 1.00 96.62 73 LEU A CA 1
ATOM 598 C C . LEU A 1 73 ? 7.220 -14.342 -4.499 1.00 96.62 73 LEU A C 1
ATOM 600 O O . LEU A 1 73 ? 7.752 -13.716 -5.419 1.00 96.62 73 LEU A O 1
ATOM 604 N N . ARG A 1 74 ? 7.820 -15.373 -3.887 1.00 97.06 74 ARG A N 1
ATOM 605 C CA . ARG A 1 74 ? 9.214 -15.800 -4.105 1.00 97.06 74 ARG A CA 1
ATOM 606 C C . ARG A 1 74 ? 10.197 -14.635 -3.938 1.00 97.06 74 ARG A C 1
ATOM 608 O O . ARG A 1 74 ? 11.051 -14.390 -4.791 1.00 97.06 74 ARG A O 1
ATOM 615 N N . LEU A 1 75 ? 10.038 -13.891 -2.846 1.00 95.69 75 LEU A N 1
ATOM 616 C CA . LEU A 1 75 ? 10.849 -12.727 -2.490 1.00 95.69 75 LEU A CA 1
ATOM 617 C C . LEU A 1 75 ? 11.649 -12.985 -1.216 1.00 95.69 75 LEU A C 1
ATOM 619 O O . LEU A 1 75 ? 11.288 -13.817 -0.391 1.00 95.69 75 LEU A O 1
ATOM 623 N N . ASP A 1 76 ? 12.715 -12.212 -1.035 1.00 95.12 76 ASP A N 1
ATOM 624 C CA . ASP A 1 76 ? 13.433 -12.160 0.235 1.00 95.12 76 ASP A CA 1
ATOM 625 C C . ASP A 1 76 ? 12.521 -11.603 1.356 1.00 95.12 76 ASP A C 1
ATOM 627 O O . ASP A 1 76 ? 11.888 -10.559 1.151 1.00 95.12 76 ASP A O 1
ATOM 631 N N . PRO A 1 77 ? 12.465 -12.223 2.552 1.00 95.50 77 PRO A N 1
ATOM 632 C CA . PRO A 1 77 ? 11.679 -11.714 3.679 1.00 95.50 77 PRO A CA 1
ATOM 633 C C . PRO A 1 77 ? 12.014 -10.269 4.067 1.00 95.50 77 PRO A C 1
ATOM 635 O O . PRO A 1 77 ? 11.128 -9.511 4.459 1.00 95.50 77 PRO A O 1
ATOM 638 N N . GLY A 1 78 ? 13.271 -9.844 3.913 1.00 94.12 78 GLY A N 1
ATOM 639 C CA . GLY A 1 78 ? 13.694 -8.465 4.146 1.00 94.12 78 GLY A CA 1
ATOM 640 C C . GLY A 1 78 ? 13.011 -7.462 3.214 1.00 94.12 78 GLY A C 1
ATOM 641 O O . GLY A 1 78 ? 12.704 -6.346 3.635 1.00 94.12 78 GLY A O 1
ATOM 642 N N . ARG A 1 79 ? 12.688 -7.853 1.971 1.00 94.50 79 ARG A N 1
ATOM 643 C CA . ARG A 1 79 ? 11.910 -7.013 1.042 1.00 94.50 79 ARG A CA 1
ATOM 644 C C . ARG A 1 79 ? 10.484 -6.785 1.540 1.00 94.50 79 ARG A C 1
ATOM 646 O O . ARG A 1 79 ? 9.972 -5.672 1.405 1.00 94.50 79 ARG A O 1
ATOM 653 N N . ILE A 1 80 ? 9.863 -7.829 2.083 1.00 97.19 80 ILE A N 1
ATOM 654 C CA . ILE A 1 80 ? 8.512 -7.772 2.644 1.00 97.19 80 ILE A CA 1
ATOM 655 C C . ILE A 1 80 ? 8.515 -6.886 3.890 1.00 97.19 80 ILE A C 1
ATOM 657 O O . ILE A 1 80 ? 7.753 -5.923 3.953 1.00 97.19 80 ILE A O 1
ATOM 661 N N . TRP A 1 81 ? 9.443 -7.147 4.817 1.00 95.75 81 TRP A N 1
ATOM 662 C CA . TRP A 1 81 ? 9.655 -6.346 6.022 1.00 95.75 81 TRP A CA 1
ATOM 663 C C . TRP A 1 81 ? 9.819 -4.865 5.711 1.00 95.75 81 TRP A C 1
ATOM 665 O O . TRP A 1 81 ? 9.084 -4.046 6.251 1.00 95.75 81 TRP A O 1
ATOM 675 N N . TRP A 1 82 ? 10.728 -4.522 4.795 1.00 94.50 82 TRP A N 1
ATOM 676 C CA . TRP A 1 82 ? 10.951 -3.134 4.397 1.00 94.50 82 TRP A CA 1
ATOM 677 C C . TRP A 1 82 ? 9.657 -2.456 3.944 1.00 94.50 82 TRP A C 1
ATOM 679 O O . TRP A 1 82 ? 9.419 -1.296 4.274 1.00 94.50 82 TRP A O 1
ATOM 689 N N . TRP A 1 83 ? 8.818 -3.158 3.176 1.00 96.31 83 TRP A N 1
ATOM 690 C CA . TRP A 1 83 ? 7.580 -2.563 2.690 1.00 96.31 83 TRP A CA 1
ATOM 691 C C . TRP A 1 83 ? 6.545 -2.417 3.798 1.00 96.31 83 TRP A C 1
ATOM 693 O O . TRP A 1 83 ? 5.938 -1.356 3.885 1.00 96.31 83 TRP A O 1
ATOM 703 N N . LEU A 1 84 ? 6.377 -3.419 4.664 1.00 96.25 84 LEU A N 1
ATOM 704 C CA . LEU A 1 84 ? 5.456 -3.325 5.797 1.00 96.25 84 LEU A CA 1
ATOM 705 C C . LEU A 1 84 ? 5.884 -2.230 6.778 1.00 96.25 84 LEU A C 1
ATOM 707 O O . LEU A 1 84 ? 5.044 -1.440 7.191 1.00 96.25 84 LEU A O 1
ATOM 711 N N . GLU A 1 85 ? 7.176 -2.089 7.075 1.00 93.88 85 GLU A N 1
ATOM 712 C CA . GLU A 1 85 ? 7.680 -0.960 7.866 1.00 93.88 85 GLU A CA 1
ATOM 713 C C . GLU A 1 85 ? 7.343 0.375 7.189 1.00 93.88 85 GLU A C 1
ATOM 715 O O . GLU A 1 85 ? 6.809 1.278 7.827 1.00 93.88 85 GLU A O 1
ATOM 720 N N . LYS A 1 86 ? 7.584 0.499 5.876 1.00 93.00 86 LYS A N 1
ATOM 721 C CA . LYS A 1 86 ? 7.271 1.724 5.121 1.00 93.00 86 LYS A CA 1
ATOM 722 C C . LYS A 1 86 ? 5.780 2.024 5.022 1.00 93.00 86 LYS A C 1
ATOM 724 O O . LYS A 1 86 ? 5.406 3.195 4.971 1.00 93.00 86 LYS A O 1
ATOM 729 N N . LEU A 1 87 ? 4.942 0.995 4.984 1.00 94.38 87 LEU A N 1
ATOM 730 C CA . LEU A 1 87 ? 3.489 1.107 4.939 1.00 94.38 87 LEU A CA 1
ATOM 731 C C . LEU A 1 87 ? 2.920 1.673 6.251 1.00 94.38 87 LEU A C 1
ATOM 733 O O . LEU A 1 87 ? 1.898 2.358 6.219 1.00 94.38 87 LEU A O 1
ATOM 737 N N . HIS A 1 88 ? 3.607 1.416 7.370 1.00 95.06 88 HIS A N 1
ATOM 738 C CA . HIS A 1 88 ? 3.210 1.805 8.726 1.00 95.06 88 HIS A CA 1
ATOM 739 C C . HIS A 1 88 ? 4.089 2.916 9.334 1.00 95.06 88 HIS A C 1
ATOM 741 O O . HIS A 1 88 ? 3.913 3.287 10.491 1.00 95.06 88 HIS A O 1
ATOM 747 N N . GLU A 1 89 ? 5.030 3.484 8.579 1.00 92.94 89 GLU A N 1
ATOM 748 C CA . GLU A 1 89 ? 5.917 4.548 9.058 1.00 92.94 89 GLU A CA 1
ATOM 749 C C . GLU A 1 89 ? 5.142 5.867 9.221 1.00 92.94 89 GLU A C 1
ATOM 751 O O . GLU A 1 89 ? 4.758 6.504 8.231 1.00 92.94 89 GLU A O 1
ATOM 756 N N . TRP A 1 90 ? 4.929 6.299 10.474 1.00 89.75 90 TRP A N 1
ATOM 757 C CA . TRP A 1 90 ? 4.282 7.584 10.753 1.00 89.75 90 TRP A CA 1
ATOM 758 C C . TRP A 1 90 ? 5.067 8.746 10.148 1.00 89.75 90 TRP A C 1
ATOM 760 O O . TRP A 1 90 ? 6.292 8.830 10.255 1.00 89.75 90 TRP A O 1
ATOM 770 N N . ARG A 1 91 ? 4.347 9.697 9.549 1.00 90.12 91 ARG A N 1
ATOM 771 C CA . ARG A 1 91 ? 4.940 10.907 8.981 1.00 90.12 91 ARG A CA 1
ATOM 772 C C . ARG A 1 91 ? 4.478 12.117 9.771 1.00 90.12 91 ARG A C 1
ATOM 774 O O . ARG A 1 91 ? 3.341 12.536 9.611 1.00 90.12 91 ARG A O 1
ATOM 781 N N . LYS A 1 92 ? 5.395 12.745 10.516 1.00 87.75 92 LYS A N 1
ATOM 782 C CA . LYS A 1 92 ? 5.134 13.980 11.289 1.00 87.75 92 LYS A CA 1
ATOM 783 C C . LYS A 1 92 ? 4.449 15.084 10.475 1.00 87.75 92 LYS A C 1
ATOM 785 O O . LYS A 1 92 ? 3.631 15.832 10.983 1.00 87.75 92 LYS A O 1
ATOM 790 N N . ALA A 1 93 ? 4.737 15.159 9.175 1.00 88.06 93 ALA A N 1
ATOM 791 C CA . ALA A 1 93 ? 4.097 16.110 8.265 1.00 88.06 93 ALA A CA 1
ATOM 792 C C . ALA A 1 93 ? 2.573 15.903 8.088 1.00 88.06 93 ALA A C 1
ATOM 794 O O . ALA A 1 93 ? 1.938 16.718 7.423 1.00 88.06 93 ALA A O 1
ATOM 795 N N . LEU A 1 94 ? 2.001 14.812 8.609 1.00 91.69 94 LEU A N 1
ATOM 796 C CA . LEU A 1 94 ? 0.562 14.543 8.619 1.00 91.69 94 LEU A CA 1
ATOM 797 C C . LEU A 1 94 ? -0.121 15.010 9.912 1.00 91.69 94 LEU A C 1
ATOM 799 O O . LEU A 1 94 ? -1.344 15.106 9.930 1.00 91.69 94 LEU A O 1
ATOM 803 N N . ASP A 1 95 ? 0.633 15.332 10.967 1.00 91.69 95 ASP A N 1
ATOM 804 C CA . ASP A 1 95 ? 0.067 15.766 12.253 1.00 91.69 95 ASP A CA 1
ATOM 805 C C . ASP A 1 95 ? -0.701 17.086 12.112 1.00 91.69 95 ASP A C 1
ATOM 807 O O . ASP A 1 95 ? -1.721 17.294 12.760 1.00 91.69 95 ASP A O 1
ATOM 811 N N . THR A 1 96 ? -0.241 17.955 11.210 1.00 92.94 96 THR A N 1
ATOM 812 C CA . THR A 1 96 ? -0.856 19.255 10.917 1.00 92.94 96 THR A CA 1
ATOM 813 C C . THR A 1 96 ? -2.012 19.175 9.924 1.00 92.94 96 THR A C 1
ATOM 815 O O . THR A 1 96 ? -2.650 20.191 9.661 1.00 92.94 96 THR A O 1
ATOM 818 N N . GLU A 1 97 ? -2.256 18.014 9.312 1.00 94.81 97 GLU A N 1
ATOM 819 C CA . GLU A 1 97 ? -3.360 17.865 8.364 1.00 94.81 97 GLU A CA 1
ATOM 820 C C . GLU A 1 97 ? -4.689 17.823 9.127 1.00 94.81 97 GLU A C 1
ATOM 822 O O . GLU A 1 97 ? -4.811 17.025 10.064 1.00 94.81 97 GLU A O 1
ATOM 827 N N . PRO A 1 98 ? -5.692 18.626 8.727 1.00 94.12 98 PRO A N 1
ATOM 828 C CA . PRO A 1 98 ? -7.009 18.602 9.347 1.00 94.12 98 PRO A CA 1
ATOM 829 C C . PRO A 1 98 ? -7.642 17.214 9.271 1.00 94.12 98 PRO A C 1
ATOM 831 O O . PRO A 1 98 ? -7.558 16.540 8.238 1.00 94.12 98 PRO A O 1
ATOM 834 N N . ASP A 1 99 ? -8.308 16.812 10.350 1.00 95.25 99 ASP A N 1
ATOM 835 C CA . ASP A 1 99 ? -9.107 15.591 10.352 1.00 95.25 99 ASP A CA 1
ATOM 836 C C . ASP A 1 99 ? -10.293 15.716 9.388 1.00 95.25 99 ASP A C 1
ATOM 838 O O . ASP A 1 99 ? -10.798 16.806 9.110 1.00 95.25 99 ASP A O 1
ATOM 842 N N . VAL A 1 100 ? -10.712 14.577 8.843 1.00 97.06 100 VAL A N 1
ATOM 843 C CA . VAL A 1 100 ? -11.896 14.475 7.984 1.00 97.06 100 VAL A CA 1
ATOM 844 C C . VAL A 1 100 ? -13.109 14.085 8.825 1.00 97.06 100 VAL A C 1
ATOM 846 O O . VAL A 1 100 ? -12.967 13.539 9.917 1.00 97.06 100 VAL A O 1
ATOM 849 N N . SER A 1 101 ? -14.312 14.319 8.309 1.00 97.50 101 SER A N 1
ATOM 850 C CA . SER A 1 101 ? -15.537 13.825 8.948 1.00 97.50 101 SER A CA 1
ATOM 851 C C . SER A 1 101 ? -15.603 12.291 8.947 1.00 97.50 101 SER A C 1
ATOM 853 O O . SER A 1 101 ? -15.012 11.632 8.089 1.00 97.50 101 SER A O 1
ATOM 855 N N . GLU A 1 102 ? -16.392 11.703 9.850 1.00 97.19 102 GLU A N 1
ATOM 856 C CA . GLU A 1 102 ? -16.604 10.246 9.889 1.00 97.19 102 GLU A CA 1
ATOM 857 C C . GLU A 1 102 ? -17.182 9.689 8.579 1.00 97.19 102 GLU A C 1
ATOM 859 O O . GLU A 1 102 ? -16.790 8.611 8.131 1.00 97.19 102 GLU A O 1
ATOM 864 N N . ALA A 1 103 ? -18.055 10.446 7.905 1.00 97.25 103 ALA A N 1
ATOM 865 C CA . ALA A 1 103 ? -18.594 10.059 6.603 1.00 97.25 103 ALA A CA 1
ATOM 866 C C . ALA A 1 103 ? -17.491 9.981 5.531 1.00 97.25 103 ALA A C 1
ATOM 868 O O . ALA A 1 103 ? -17.400 8.999 4.792 1.00 97.25 103 ALA A O 1
ATOM 869 N N . GLN A 1 104 ? -16.600 10.977 5.487 1.00 97.88 104 GLN A N 1
ATOM 870 C CA . GLN A 1 104 ? -15.441 10.971 4.589 1.00 97.88 104 GLN A CA 1
ATOM 871 C C . GLN A 1 104 ? -14.466 9.846 4.945 1.00 97.88 104 GLN A C 1
ATOM 873 O O . GLN A 1 104 ? -13.972 9.156 4.054 1.00 97.88 104 GLN A O 1
ATOM 878 N N . ARG A 1 105 ? -14.222 9.611 6.239 1.00 98.19 105 ARG A N 1
ATOM 879 C CA . ARG A 1 105 ? -13.394 8.501 6.721 1.00 98.19 105 ARG A CA 1
ATOM 880 C C . ARG A 1 105 ? -13.940 7.155 6.238 1.00 98.19 105 ARG A C 1
ATOM 882 O O . ARG A 1 105 ? -13.185 6.366 5.675 1.00 98.19 105 ARG A O 1
ATOM 889 N N . ALA A 1 106 ? -15.238 6.907 6.403 1.00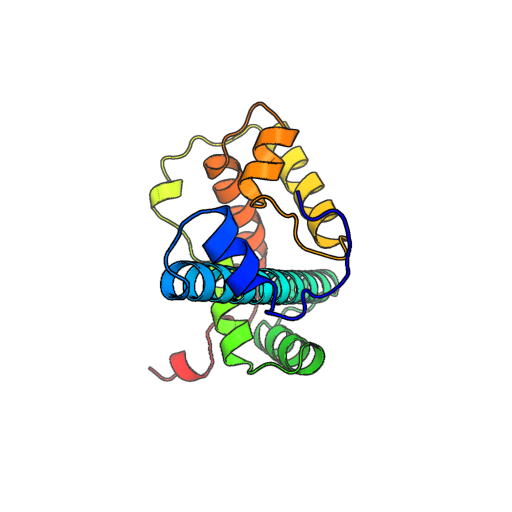 97.88 106 ALA A N 1
ATOM 890 C CA . ALA A 1 106 ? -15.889 5.684 5.940 1.00 97.88 106 ALA A CA 1
ATOM 891 C C . ALA A 1 106 ? -15.788 5.516 4.413 1.00 97.88 106 ALA A C 1
ATOM 893 O O . ALA A 1 106 ? -15.450 4.430 3.940 1.00 97.88 106 ALA A O 1
ATOM 894 N N . ALA A 1 107 ? -15.992 6.591 3.644 1.00 97.94 107 ALA A N 1
ATOM 895 C CA . ALA A 1 107 ? -15.845 6.570 2.188 1.00 97.94 107 ALA A CA 1
ATOM 896 C C . ALA A 1 107 ? -14.406 6.238 1.749 1.00 97.94 107 ALA A C 1
ATOM 898 O O . ALA A 1 107 ? -14.207 5.378 0.889 1.00 97.94 107 ALA A O 1
ATOM 899 N N . ILE A 1 108 ? -13.395 6.853 2.379 1.00 98.50 108 ILE A N 1
ATOM 900 C CA . ILE A 1 108 ? -11.974 6.561 2.126 1.00 98.50 108 ILE A CA 1
ATOM 901 C C . ILE A 1 108 ? -11.680 5.075 2.359 1.00 98.50 108 ILE A C 1
ATOM 903 O O . ILE A 1 108 ? -11.066 4.425 1.510 1.00 98.50 108 ILE A O 1
ATOM 907 N N . LEU A 1 109 ? -12.120 4.531 3.499 1.00 98.12 109 LEU A N 1
ATOM 908 C CA . LEU A 1 109 ? -11.865 3.135 3.857 1.00 98.12 109 LEU A CA 1
ATOM 909 C C . LEU A 1 109 ? -12.601 2.157 2.939 1.00 98.12 109 LEU A C 1
ATOM 911 O O . LEU A 1 109 ? -12.020 1.143 2.559 1.00 98.12 109 LEU A O 1
ATOM 915 N N . SER A 1 110 ? -13.827 2.476 2.524 1.00 97.81 110 SER A N 1
ATOM 916 C CA . SER A 1 110 ? -14.577 1.665 1.561 1.00 97.81 110 SER A CA 1
ATOM 917 C C . SER A 1 110 ? -13.855 1.579 0.211 1.00 97.81 110 SER A C 1
ATOM 919 O O . SER A 1 110 ? -13.604 0.480 -0.285 1.00 97.81 110 SER A O 1
ATOM 921 N N . ILE A 1 111 ? -13.411 2.712 -0.349 1.00 97.50 111 ILE A N 1
ATOM 922 C CA . ILE A 1 111 ? -12.662 2.721 -1.618 1.00 97.50 111 ILE A CA 1
ATOM 923 C C . ILE A 1 111 ? -11.331 1.977 -1.469 1.00 97.50 111 ILE A C 1
ATOM 925 O O . ILE A 1 111 ? -10.904 1.265 -2.379 1.00 97.50 111 ILE A O 1
ATOM 929 N N . TYR A 1 112 ? -10.668 2.117 -0.321 1.00 97.62 112 TYR A N 1
ATOM 930 C CA . TYR A 1 112 ? -9.430 1.402 -0.043 1.00 97.62 112 TYR A CA 1
ATOM 931 C C . TYR A 1 112 ? -9.626 -0.121 0.005 1.00 97.62 112 TYR A C 1
ATOM 933 O O . TYR A 1 112 ? -8.833 -0.857 -0.579 1.00 97.62 112 TYR A O 1
ATOM 941 N N . GLN A 1 113 ? -10.706 -0.601 0.621 1.00 95.94 113 GLN A N 1
ATOM 942 C CA . GLN A 1 113 ? -11.055 -2.024 0.622 1.00 95.94 113 GLN A CA 1
ATOM 943 C C . GLN A 1 113 ? -11.351 -2.542 -0.791 1.00 95.94 113 GLN A C 1
ATOM 945 O O . GLN A 1 113 ? -10.886 -3.621 -1.154 1.00 95.94 113 GLN A O 1
ATOM 950 N N . GLU A 1 114 ? -12.049 -1.765 -1.622 1.00 95.75 114 GLU A N 1
ATOM 951 C CA . GLU A 1 114 ? -12.258 -2.113 -3.034 1.00 95.75 114 GLU A CA 1
ATOM 952 C C . GLU A 1 114 ? -10.949 -2.117 -3.835 1.00 95.75 114 GLU A C 1
ATOM 954 O O . GLU A 1 114 ? -10.748 -2.967 -4.701 1.00 95.75 114 GLU A O 1
ATOM 959 N N . TYR A 1 115 ? -10.010 -1.217 -3.527 1.00 95.06 115 TYR A N 1
ATOM 960 C CA . TYR A 1 115 ? -8.667 -1.230 -4.112 1.00 95.06 115 TYR A CA 1
ATOM 961 C C . TYR A 1 115 ? -7.929 -2.548 -3.837 1.00 95.06 115 TYR A C 1
ATOM 963 O O . TYR A 1 115 ? -7.330 -3.102 -4.759 1.00 95.06 115 TYR A O 1
ATOM 971 N N . LEU A 1 116 ? -8.015 -3.089 -2.618 1.00 94.88 116 LEU A N 1
ATOM 972 C CA . LEU A 1 116 ? -7.349 -4.346 -2.250 1.00 94.88 116 LEU A CA 1
ATOM 973 C C . LEU A 1 116 ? -7.905 -5.569 -2.999 1.00 94.88 116 LEU A C 1
ATOM 975 O O . LEU A 1 116 ? -7.204 -6.570 -3.147 1.00 94.88 116 LEU A O 1
ATOM 979 N N . LYS A 1 117 ? -9.135 -5.491 -3.518 1.00 94.81 117 LYS A N 1
ATOM 980 C CA . LYS A 1 117 ? -9.760 -6.560 -4.317 1.00 94.81 117 LYS A CA 1
ATOM 981 C C . LYS A 1 117 ? -9.321 -6.560 -5.784 1.00 94.81 117 LYS A C 1
ATOM 983 O O . LYS A 1 117 ? -9.613 -7.511 -6.503 1.00 94.81 117 LYS A O 1
ATOM 988 N N . ARG A 1 118 ? -8.626 -5.517 -6.252 1.00 94.62 118 ARG A N 1
ATOM 989 C CA . ARG A 1 118 ? -8.222 -5.394 -7.662 1.00 94.62 118 ARG A CA 1
ATOM 990 C C . ARG A 1 118 ? -7.107 -6.376 -8.036 1.00 94.62 118 ARG A C 1
ATOM 992 O O . ARG A 1 118 ? -6.321 -6.825 -7.199 1.00 94.62 118 ARG A O 1
ATOM 999 N N . GLU A 1 119 ? -7.006 -6.664 -9.331 1.00 93.50 119 GLU A N 1
ATOM 1000 C CA . GLU A 1 119 ? -5.940 -7.502 -9.906 1.00 93.50 119 GLU A CA 1
ATOM 1001 C C . GLU A 1 119 ? -4.602 -6.767 -10.069 1.00 93.50 119 GLU A C 1
ATOM 1003 O O . GLU A 1 119 ? -3.547 -7.392 -10.162 1.00 93.50 119 GLU A O 1
ATOM 1008 N N . ALA A 1 120 ? -4.631 -5.435 -10.131 1.00 91.38 120 ALA A N 1
ATOM 1009 C CA . ALA A 1 120 ? -3.455 -4.604 -10.345 1.00 91.38 120 ALA A CA 1
ATOM 1010 C C . ALA A 1 120 ? -3.595 -3.254 -9.624 1.00 91.38 120 ALA A C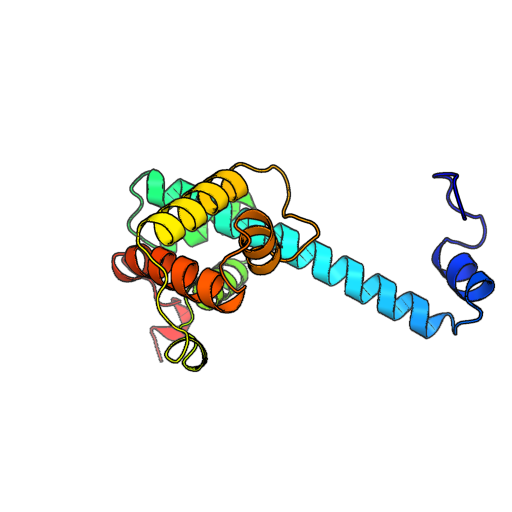 1
ATOM 1012 O O . ALA A 1 120 ? -4.721 -2.772 -9.433 1.00 91.38 120 ALA A O 1
ATOM 1013 N N . PRO A 1 121 ? -2.469 -2.613 -9.250 1.00 91.56 121 PRO A N 1
ATOM 1014 C CA . PRO A 1 121 ? -2.513 -1.270 -8.695 1.00 91.56 121 PRO A CA 1
ATOM 1015 C C . PRO A 1 121 ? -3.039 -0.271 -9.742 1.00 91.56 121 PRO A C 1
ATOM 1017 O O . PRO A 1 121 ? -2.818 -0.461 -10.940 1.00 91.56 121 PRO A O 1
ATOM 1020 N N . PRO A 1 122 ? -3.705 0.816 -9.316 1.00 88.81 122 PRO A N 1
ATOM 1021 C CA . PRO A 1 122 ? -4.135 1.867 -10.225 1.00 88.81 122 PRO A CA 1
ATOM 1022 C C . PRO A 1 122 ? -2.933 2.567 -10.873 1.00 88.81 122 PRO A C 1
ATOM 1024 O O . PRO A 1 122 ? -1.856 2.673 -10.282 1.00 88.81 122 PRO A O 1
ATOM 1027 N N . GLU A 1 123 ? -3.129 3.091 -12.086 1.00 85.75 123 GLU A N 1
ATOM 1028 C CA . GLU A 1 123 ? -2.092 3.866 -12.780 1.00 85.75 123 GLU A CA 1
ATOM 1029 C C . GLU A 1 123 ? -1.722 5.134 -12.001 1.00 85.75 123 GLU A C 1
ATOM 1031 O O . GLU A 1 123 ? -0.538 5.453 -11.843 1.00 85.75 123 GLU A O 1
ATOM 1036 N N . LYS A 1 124 ? -2.746 5.819 -11.473 1.00 87.25 124 LYS A N 1
ATOM 1037 C CA . LYS A 1 124 ? -2.614 6.954 -10.554 1.00 87.25 124 LYS A CA 1
ATOM 1038 C C . LYS A 1 124 ? -2.242 6.477 -9.150 1.00 87.25 124 LYS A C 1
ATOM 1040 O O . LYS A 1 124 ? -2.620 5.391 -8.725 1.00 87.25 124 LYS A O 1
ATOM 1045 N N . GLY A 1 125 ? -1.547 7.323 -8.390 1.00 90.06 125 GLY A N 1
ATOM 1046 C CA . GLY A 1 125 ? -1.275 7.048 -6.977 1.00 90.06 125 GLY A CA 1
ATOM 1047 C C . GLY A 1 125 ? -2.571 6.910 -6.171 1.00 90.06 125 GLY A C 1
ATOM 1048 O O . GLY A 1 125 ? -3.478 7.723 -6.329 1.00 90.06 125 GLY A O 1
ATOM 1049 N N . LEU A 1 126 ? -2.640 5.912 -5.284 1.00 94.81 126 LEU A N 1
ATOM 1050 C CA . LEU A 1 126 ? -3.849 5.568 -4.524 1.00 94.81 126 LEU A CA 1
ATOM 1051 C C . LEU A 1 126 ? -4.475 6.769 -3.799 1.00 94.81 126 LEU A C 1
ATOM 1053 O O . LEU A 1 126 ? -5.679 6.980 -3.887 1.00 94.81 126 LEU A O 1
ATOM 1057 N N . HIS A 1 127 ? -3.661 7.576 -3.113 1.00 96.56 127 HIS A N 1
ATOM 1058 C CA . HIS A 1 127 ? -4.170 8.729 -2.365 1.00 96.56 127 HIS A CA 1
ATOM 1059 C C . HIS A 1 127 ? -4.813 9.776 -3.279 1.00 96.56 127 HIS A C 1
ATOM 1061 O O . HIS A 1 127 ? -5.848 10.327 -2.926 1.00 96.56 127 HIS A O 1
ATOM 1067 N N . LEU A 1 128 ? -4.217 10.006 -4.455 1.00 96.31 128 LEU A N 1
ATOM 1068 C CA . LEU A 1 128 ? -4.753 10.922 -5.459 1.00 96.31 128 LEU A CA 1
ATOM 1069 C C . LEU A 1 128 ? -6.060 10.382 -6.050 1.00 96.31 128 LEU A C 1
ATOM 1071 O O . LEU A 1 128 ? -7.032 11.117 -6.171 1.00 96.31 128 LEU A O 1
ATOM 1075 N N . LEU A 1 129 ? -6.095 9.087 -6.372 1.00 95.81 129 LEU A N 1
ATOM 1076 C CA . LEU A 1 129 ? -7.294 8.431 -6.888 1.00 95.81 129 LEU A CA 1
ATOM 1077 C C . LEU A 1 129 ? -8.473 8.578 -5.915 1.00 95.81 129 LEU A C 1
ATOM 1079 O O . LEU A 1 129 ? -9.563 8.964 -6.326 1.00 95.81 129 LEU A O 1
ATOM 1083 N N . ILE A 1 130 ? -8.258 8.285 -4.630 1.00 97.38 130 ILE A N 1
ATOM 1084 C CA . ILE A 1 130 ? -9.310 8.379 -3.610 1.00 97.38 130 ILE A CA 1
ATOM 1085 C C . ILE A 1 130 ? -9.758 9.833 -3.435 1.00 97.38 130 ILE A C 1
ATOM 1087 O O . ILE A 1 130 ? -10.960 10.085 -3.406 1.00 97.38 130 ILE A O 1
ATOM 1091 N N . SER A 1 131 ? -8.823 10.790 -3.369 1.00 97.38 131 SER A N 1
ATOM 1092 C CA . SER A 1 131 ? -9.187 12.207 -3.243 1.00 97.38 131 SER A CA 1
ATOM 1093 C C . SER A 1 131 ? -10.008 12.708 -4.425 1.00 97.38 131 SER A C 1
ATOM 1095 O O . SER A 1 131 ? -11.009 13.377 -4.217 1.00 97.38 131 SER A O 1
ATOM 1097 N N . GLU A 1 132 ? -9.637 12.342 -5.657 1.00 96.19 132 GLU A N 1
ATOM 1098 C CA . GLU A 1 132 ? -10.401 12.715 -6.856 1.00 96.19 132 GLU A CA 1
ATOM 1099 C C . GLU A 1 132 ? -11.786 12.054 -6.879 1.00 96.19 132 GLU A C 1
ATOM 1101 O O . GLU A 1 132 ? -12.740 12.651 -7.363 1.00 96.19 132 GLU A O 1
ATOM 1106 N N . THR A 1 133 ? -11.904 10.830 -6.353 1.00 95.44 133 THR A N 1
ATOM 1107 C CA . THR A 1 133 ? -13.179 10.092 -6.314 1.00 95.44 133 THR A CA 1
ATOM 1108 C C . THR A 1 133 ? -14.158 10.704 -5.311 1.00 95.44 133 THR A C 1
ATOM 1110 O O . THR A 1 133 ? -15.356 10.729 -5.566 1.00 95.44 133 THR A O 1
ATOM 1113 N N . ILE A 1 134 ? -13.659 11.183 -4.168 1.00 95.25 134 ILE A N 1
ATOM 1114 C CA . ILE A 1 134 ? -14.485 11.781 -3.109 1.00 95.25 134 ILE A CA 1
ATOM 1115 C C . ILE A 1 134 ? -14.725 13.280 -3.357 1.00 95.25 134 ILE A C 1
ATOM 1117 O O . ILE A 1 134 ? -15.762 13.799 -2.960 1.00 95.25 134 ILE A O 1
ATOM 1121 N N . GLY A 1 135 ? -13.786 13.981 -3.997 1.00 91.19 135 GLY A N 1
ATOM 1122 C CA . GLY A 1 135 ? -13.876 15.407 -4.334 1.00 91.19 135 GLY A CA 1
ATOM 1123 C C . GLY A 1 135 ? -13.502 16.360 -3.192 1.00 91.19 135 GLY A C 1
ATOM 1124 O O . GLY A 1 135 ? -12.752 17.305 -3.417 1.00 91.19 135 GLY A O 1
ATOM 1125 N N . ASP A 1 136 ? -13.931 16.063 -1.962 1.00 92.62 136 ASP A N 1
ATOM 1126 C CA . ASP A 1 136 ? -13.835 16.985 -0.811 1.00 92.62 136 ASP A CA 1
ATOM 1127 C C . ASP A 1 136 ? -12.755 16.613 0.222 1.00 92.62 136 ASP A C 1
ATOM 1129 O O . ASP A 1 136 ? -12.813 17.016 1.386 1.00 92.62 136 ASP A O 1
ATOM 1133 N N . VAL A 1 137 ? -11.763 15.814 -0.172 1.00 97.06 137 VAL A N 1
ATOM 1134 C CA . VAL A 1 137 ? -10.616 15.462 0.682 1.00 97.06 137 VAL A CA 1
ATOM 1135 C C . VAL A 1 137 ? -9.318 15.593 -0.096 1.00 97.06 137 VAL A C 1
ATOM 1137 O O . VAL A 1 137 ? -9.258 15.285 -1.284 1.00 97.06 137 VAL A O 1
ATOM 1140 N N . THR A 1 138 ? -8.241 16.010 0.564 1.00 97.06 138 THR A N 1
ATOM 1141 C CA . THR A 1 138 ? -6.923 16.098 -0.076 1.00 97.06 138 THR A CA 1
ATOM 1142 C C . THR A 1 138 ? -6.196 14.746 -0.066 1.00 97.06 138 THR A C 1
ATOM 1144 O O . THR A 1 138 ? -6.429 13.915 0.818 1.00 97.06 138 THR A O 1
ATOM 1147 N N . PRO A 1 139 ? -5.221 14.510 -0.968 1.00 97.00 139 PRO A N 1
ATOM 1148 C CA . PRO A 1 139 ? -4.393 13.302 -0.919 1.00 97.00 139 PRO A CA 1
ATOM 1149 C C . PRO A 1 139 ? -3.659 13.107 0.419 1.00 97.00 139 PRO A C 1
ATOM 1151 O O . PRO A 1 139 ? -3.374 11.975 0.812 1.00 97.00 139 PRO A O 1
ATOM 1154 N N . ARG A 1 140 ? -3.327 14.196 1.128 1.00 96.94 140 ARG A N 1
ATOM 1155 C CA . ARG A 1 140 ? -2.651 14.134 2.435 1.00 96.94 140 ARG A CA 1
ATOM 1156 C C . ARG A 1 140 ? -3.614 13.702 3.540 1.00 96.94 140 ARG A C 1
ATOM 1158 O O . ARG A 1 140 ? -3.237 12.859 4.349 1.00 96.94 140 ARG A O 1
ATOM 1165 N N . GLN A 1 141 ? -4.859 14.173 3.506 1.00 97.75 141 GLN A N 1
ATOM 1166 C CA . GLN A 1 141 ? -5.921 13.697 4.398 1.00 97.75 141 GLN A CA 1
ATOM 1167 C C . GLN A 1 141 ? -6.221 12.213 4.173 1.00 97.75 141 GLN A C 1
ATOM 1169 O O . GLN A 1 141 ? -6.264 11.445 5.133 1.00 97.75 141 GLN A O 1
ATOM 1174 N N . VAL A 1 142 ? -6.318 11.775 2.911 1.00 97.94 142 VAL A N 1
ATOM 1175 C CA . VAL A 1 142 ? -6.445 10.345 2.583 1.00 97.94 142 VAL A CA 1
ATOM 1176 C C . VAL A 1 142 ? -5.274 9.554 3.164 1.00 97.94 142 VAL A C 1
ATOM 1178 O O . VAL A 1 142 ? -5.479 8.530 3.812 1.00 97.94 142 VAL A O 1
ATOM 1181 N N . HIS A 1 143 ? -4.042 10.033 2.975 1.00 97.44 143 HIS A N 1
ATOM 1182 C CA . HIS A 1 143 ? -2.857 9.372 3.515 1.00 97.44 143 HIS A CA 1
ATOM 1183 C C . HIS A 1 143 ? -2.914 9.244 5.043 1.00 97.44 143 HIS A C 1
ATOM 1185 O O . HIS A 1 143 ? -2.665 8.155 5.557 1.00 97.44 143 HIS A O 1
ATOM 1191 N N . LYS A 1 144 ? -3.275 10.318 5.759 1.00 97.94 144 LYS A N 1
ATOM 1192 C CA . LYS A 1 144 ? -3.435 10.308 7.221 1.00 97.94 144 LYS A CA 1
ATOM 1193 C C . LYS A 1 144 ? -4.442 9.245 7.658 1.00 97.94 144 LYS A C 1
ATOM 1195 O O . LYS A 1 144 ? -4.096 8.397 8.478 1.00 97.94 144 LYS A O 1
ATOM 1200 N N . VAL A 1 145 ? -5.630 9.225 7.048 1.00 98.12 145 VAL A N 1
ATOM 1201 C CA . VAL A 1 145 ? -6.691 8.253 7.363 1.00 98.12 145 VAL A CA 1
ATOM 1202 C C . VAL A 1 145 ? -6.231 6.815 7.128 1.00 98.12 145 VAL A C 1
ATOM 1204 O O . VAL A 1 145 ? -6.387 5.968 8.008 1.00 98.12 145 VAL A O 1
ATOM 1207 N N . LEU A 1 146 ? -5.635 6.523 5.967 1.00 97.81 146 LEU A N 1
ATOM 1208 C CA . LEU A 1 146 ? -5.174 5.168 5.654 1.00 97.81 146 LEU A CA 1
ATOM 1209 C C . LEU A 1 146 ? -4.033 4.722 6.568 1.00 97.81 146 LEU A C 1
ATOM 1211 O O . LEU A 1 146 ? -3.985 3.558 6.960 1.00 97.81 146 LEU A O 1
ATOM 1215 N N . LEU A 1 147 ? -3.119 5.628 6.917 1.00 97.00 147 LEU A N 1
ATOM 1216 C CA . LEU A 1 147 ? -2.011 5.326 7.814 1.00 97.00 147 LEU A CA 1
ATOM 1217 C C . LEU A 1 147 ? -2.501 5.040 9.235 1.00 97.00 147 LEU A C 1
ATOM 1219 O O . LEU A 1 147 ? -2.099 4.036 9.811 1.00 97.00 147 LEU A O 1
ATOM 1223 N N . GLN A 1 148 ? -3.413 5.859 9.769 1.00 96.81 148 GLN A N 1
ATOM 1224 C CA . GLN A 1 148 ? -4.055 5.609 11.064 1.00 96.81 148 GLN A CA 1
ATOM 1225 C C . GLN A 1 148 ? -4.804 4.272 11.071 1.00 96.81 148 GLN A C 1
ATOM 1227 O O . GLN A 1 148 ? -4.673 3.494 12.014 1.00 96.81 148 GLN A O 1
ATOM 1232 N N . TYR A 1 149 ? -5.554 3.980 10.004 1.00 96.81 149 TYR A N 1
ATOM 1233 C CA . TYR A 1 149 ? -6.265 2.714 9.855 1.00 96.81 149 TYR A CA 1
ATOM 1234 C C . TYR A 1 149 ? -5.307 1.524 9.886 1.00 96.81 149 TYR A C 1
ATOM 1236 O O . TYR A 1 149 ? -5.457 0.651 10.732 1.00 96.81 149 TYR A O 1
ATOM 1244 N N . ARG A 1 150 ? -4.274 1.516 9.040 1.00 96.31 150 ARG A N 1
ATOM 1245 C CA . ARG A 1 150 ? -3.258 0.452 9.005 1.00 96.31 150 ARG A CA 1
ATOM 1246 C C . ARG A 1 150 ? -2.540 0.293 10.346 1.00 96.31 150 ARG A C 1
ATOM 1248 O O . ARG A 1 150 ? -2.405 -0.818 10.849 1.00 96.31 150 ARG A O 1
ATOM 1255 N N . LEU A 1 151 ? -2.132 1.406 10.960 1.00 95.19 151 LEU A N 1
ATOM 1256 C CA . LEU A 1 151 ? -1.462 1.398 12.260 1.00 95.19 151 LEU A CA 1
ATOM 1257 C C . LEU A 1 151 ? -2.317 0.773 13.359 1.00 95.19 151 LEU A C 1
ATOM 1259 O O . LEU A 1 151 ? -1.764 0.069 14.194 1.00 95.19 151 LEU A O 1
ATOM 1263 N N . SER A 1 152 ? -3.638 0.974 13.334 1.00 95.19 152 SER A N 1
ATOM 1264 C CA . SER A 1 152 ? -4.534 0.378 14.332 1.00 95.19 152 SER A CA 1
ATOM 1265 C C . SER A 1 152 ? -4.511 -1.156 14.344 1.00 95.19 152 SER A C 1
ATOM 1267 O O . SER A 1 152 ? -4.773 -1.740 15.390 1.00 95.19 152 SER A O 1
ATOM 1269 N N . PHE A 1 153 ? -4.140 -1.798 13.228 1.00 95.62 153 PHE A N 1
ATOM 1270 C CA . PHE A 1 153 ? -3.903 -3.244 13.160 1.00 95.62 153 PHE A CA 1
ATOM 1271 C C . PHE A 1 153 ? -2.449 -3.583 13.467 1.00 95.62 153 PHE A C 1
ATOM 1273 O O . PHE A 1 153 ? -2.177 -4.479 14.257 1.00 95.62 153 PHE A O 1
ATOM 1280 N N . TRP A 1 154 ? -1.503 -2.855 12.867 1.00 94.38 154 TRP A N 1
ATOM 1281 C CA . TRP A 1 154 ? -0.076 -3.132 13.027 1.00 94.38 154 TRP A CA 1
ATOM 1282 C C . TRP A 1 154 ? 0.379 -3.129 14.487 1.00 94.38 154 TRP A C 1
ATOM 1284 O O . TRP A 1 154 ? 1.120 -4.017 14.894 1.00 94.38 154 TRP A O 1
ATOM 1294 N N . THR A 1 155 ? -0.081 -2.170 15.293 1.00 93.56 155 THR A N 1
ATOM 1295 C CA . THR A 1 155 ? 0.312 -2.067 16.708 1.00 93.56 155 THR A CA 1
ATOM 1296 C C . THR A 1 155 ? -0.245 -3.189 17.584 1.00 93.56 155 THR A C 1
ATOM 1298 O O . THR A 1 155 ? 0.223 -3.359 18.707 1.00 93.56 155 THR A O 1
ATOM 1301 N N . GLN A 1 156 ? -1.212 -3.961 17.084 1.00 94.38 156 GLN A N 1
ATOM 1302 C CA . GLN A 1 156 ? -1.789 -5.113 17.778 1.00 94.38 156 GLN A CA 1
ATOM 1303 C C . GLN A 1 156 ? -1.066 -6.425 17.442 1.00 94.38 156 GLN A C 1
ATOM 1305 O O . GLN A 1 156 ? -1.271 -7.425 18.129 1.00 94.38 156 GLN A O 1
ATOM 1310 N N . LEU A 1 157 ? -0.219 -6.436 16.407 1.00 94.75 157 LEU A N 1
ATOM 1311 C CA . LEU A 1 157 ? 0.517 -7.628 15.997 1.00 94.75 157 LEU A CA 1
ATOM 1312 C C . LEU A 1 157 ? 1.712 -7.907 16.906 1.00 94.75 157 LEU A C 1
ATOM 1314 O O . LEU A 1 157 ? 2.411 -7.008 17.379 1.00 94.75 157 LEU A O 1
ATOM 1318 N N . LYS A 1 158 ? 2.002 -9.194 17.067 1.00 95.00 158 LYS A N 1
ATOM 1319 C CA . LYS A 1 158 ? 3.225 -9.707 17.679 1.00 95.00 158 LYS A CA 1
ATOM 1320 C C . LYS A 1 158 ? 4.378 -9.650 16.678 1.00 95.00 158 LYS A C 1
ATOM 1322 O O . LYS A 1 158 ? 4.174 -9.704 15.466 1.00 95.00 158 LYS A O 1
ATOM 1327 N N . ASN A 1 159 ? 5.602 -9.586 17.206 1.00 92.00 159 ASN A N 1
ATOM 1328 C CA . ASN A 1 159 ? 6.849 -9.703 16.440 1.00 92.00 159 ASN A CA 1
ATOM 1329 C C . ASN A 1 159 ? 6.971 -8.712 15.270 1.00 92.00 159 ASN A C 1
ATOM 1331 O O . ASN A 1 159 ? 7.508 -9.056 14.225 1.00 92.00 159 ASN A O 1
ATOM 1335 N N . THR A 1 160 ? 6.492 -7.478 15.437 1.00 88.62 160 THR A N 1
ATOM 1336 C CA . THR A 1 160 ? 6.497 -6.425 14.400 1.00 88.62 160 THR A CA 1
ATOM 1337 C C . THR A 1 160 ? 7.870 -5.815 14.123 1.00 88.62 160 THR A C 1
ATOM 1339 O O . THR A 1 160 ? 8.013 -5.015 13.199 1.00 88.62 160 THR A O 1
ATOM 1342 N N . VAL A 1 161 ? 8.890 -6.180 14.901 1.00 84.44 161 VAL A N 1
ATOM 1343 C CA . VAL A 1 161 ? 10.273 -5.741 14.695 1.00 84.44 161 VAL A CA 1
ATOM 1344 C C . VAL A 1 161 ? 11.008 -6.782 13.863 1.00 84.44 161 VAL A C 1
ATOM 1346 O O . VAL A 1 161 ? 10.991 -7.974 14.174 1.00 84.44 161 VAL A O 1
ATOM 1349 N N . ARG A 1 162 ? 11.697 -6.321 12.815 1.00 82.44 162 ARG A N 1
ATOM 1350 C CA . ARG A 1 162 ? 12.507 -7.192 11.966 1.00 82.44 162 ARG A CA 1
ATOM 1351 C C . ARG A 1 162 ? 13.565 -7.937 12.810 1.00 82.44 162 ARG A C 1
ATOM 1353 O O . ARG A 1 162 ? 14.261 -7.288 13.593 1.00 82.44 162 ARG A O 1
ATOM 1360 N N . PRO A 1 163 ? 13.740 -9.265 12.644 1.00 78.62 163 PRO A N 1
ATOM 1361 C CA . PRO A 1 163 ? 14.625 -10.055 13.508 1.00 78.62 163 PRO A CA 1
ATOM 1362 C C . PRO A 1 163 ? 16.088 -9.590 13.560 1.00 78.62 163 PRO A C 1
ATOM 1364 O O . PRO A 1 163 ? 16.730 -9.716 14.595 1.00 78.62 163 PRO A O 1
ATOM 1367 N N . ASP A 1 164 ? 16.614 -9.025 12.472 1.00 77.12 164 ASP A N 1
ATOM 1368 C CA . ASP A 1 164 ? 17.983 -8.490 12.398 1.00 77.12 164 ASP A CA 1
ATOM 1369 C C . ASP A 1 164 ? 18.161 -7.156 13.148 1.00 77.12 164 ASP A C 1
ATOM 1371 O O . ASP A 1 164 ? 19.287 -6.769 13.444 1.00 77.12 164 ASP A O 1
ATOM 1375 N N . ARG A 1 165 ? 17.065 -6.463 13.479 1.00 71.44 165 ARG A N 1
ATOM 1376 C CA . ARG A 1 165 ? 17.054 -5.226 14.276 1.00 71.44 165 ARG A CA 1
ATOM 1377 C C . ARG A 1 165 ? 16.702 -5.447 15.743 1.00 71.44 165 ARG A C 1
ATOM 1379 O O . ARG A 1 165 ? 16.928 -4.553 16.545 1.00 71.44 165 ARG A O 1
ATOM 1386 N N . ALA A 1 166 ? 16.155 -6.608 16.097 1.00 62.81 166 ALA A N 1
ATOM 1387 C CA . ALA A 1 166 ? 15.783 -6.936 17.475 1.00 62.81 166 ALA A CA 1
ATOM 1388 C C . ALA A 1 166 ? 16.989 -7.280 18.376 1.00 62.81 166 ALA A C 1
ATOM 1390 O O . ALA A 1 166 ? 16.830 -7.387 19.587 1.00 62.81 166 ALA A O 1
ATOM 1391 N N . VAL A 1 167 ? 18.176 -7.474 17.788 1.00 54.50 167 VAL A N 1
ATOM 1392 C CA . VAL A 1 167 ? 19.429 -7.846 18.481 1.00 54.50 167 VAL A CA 1
ATOM 1393 C C . VAL A 1 167 ? 20.389 -6.644 18.619 1.00 54.50 167 VAL A C 1
ATOM 1395 O O . VAL A 1 167 ? 21.520 -6.812 19.066 1.00 54.50 167 VAL A O 1
ATOM 1398 N N . ALA A 1 168 ? 19.958 -5.439 18.227 1.00 45.03 168 ALA A N 1
ATOM 1399 C CA . ALA A 1 168 ? 20.751 -4.207 18.293 1.00 45.03 168 ALA A CA 1
ATOM 1400 C C . ALA A 1 168 ? 20.422 -3.363 19.531 1.00 45.03 168 ALA A C 1
ATOM 1402 O O . ALA A 1 168 ? 19.226 -3.300 19.899 1.00 45.03 1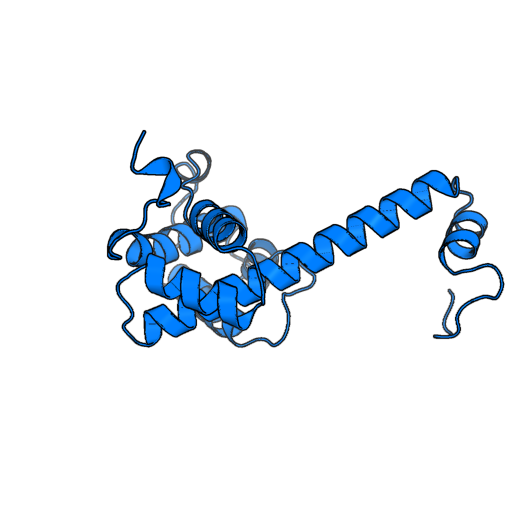68 ALA A O 1
#

Sequence (168 aa):
MLASGERPPEGRRKVIARELRLPYALVSEAVKNYLHRERLRRTNFEIEKIYWREILAGQDDARAIVERAAAELRLDPGRIWWWLEKLHEWRKALDTEPDVSEAQRAAILSIYQEYLKREAPPEKGLHLLISETIGDVTPRQVHKVLLQYRLSFWTQLKNTVRPDRAVA

pLDDT: mean 91.09, std 10.78, range [42.22, 98.5]

Secondary structure (DSSP, 8-state):
-----SPPTT-HHHHHHHHTT--HHHHHHHHHHHHHHHHHHHHHHHHHHHHHHHHHTT--BHHHHHHHHHHHHT--HHHHHHHHHHHH---GGGTTSPPPPHHHHHHHHHHHHHHHTSSS--SS-HHHHHHHHHSSS-HHHHHHHHHHHHHHHHTTSB--S-TTTTT-

Radius of gyration: 19.87 Å; chains: 1; bounding box: 39×37×55 Å

Foldseek 3Di:
DPPDPDAPPVGPLVVVCVVVVHPSVVSVVVVVVVVVVQVVQFLLLLLVLLVVVCVVVVAQAPQVSLVVSCVVVVHDSVSSLVSLCVLQPDDPVLVPPDADDPVLLVQLVVVVVVQSVDPGHDPDDSLCVSCVVVVPDHSSNSSSSSNVVSNVSLVRHPPSDDPVVVVD